Protein AF-A0A090W9M0-F1 (afdb_monomer_lite)

Foldseek 3Di:
DDDPVCLVVVVVVVVVVPPVPDDDDDCVVFKDKDWQFALCQQVLFVVQFPDNPVPQDAQGWDFGGGNNRHRWIWHQDDQQPRTHTMIMDTPVCVVSRVVVSCVSCVVVVDDDDDPVVSVVRNVVVVHDDDDDD

InterPro domains:
  IPR006222 GCVT, N-terminal domain [PF01571] (2-129)
  IPR027266 Aminomethyltransferase superfamily [G3DSA:3.30.1360.120] (1-131)
  IPR028896 Aminomethyltransferase-like [PTHR43757] (2-129)

Organism: NCBI:txid504487

Radius of gyration: 16.17 Å; chains: 1; bounding box: 38×30×37 Å

pLDDT: mean 93.64, std 9.49, range [41.84, 98.75]

Structure (mmCIF, N/CA/C/O backbone):
data_AF-A0A090W9M0-F1
#
_entry.id   AF-A0A090W9M0-F1
#
loop_
_atom_site.group_PDB
_atom_site.id
_atom_site.type_symbol
_atom_site.label_atom_id
_atom_site.label_alt_id
_atom_site.label_comp_id
_atom_site.label_asym_id
_atom_site.label_entity_id
_atom_site.label_seq_id
_atom_site.pdbx_PDB_ins_code
_atom_site.Cartn_x
_atom_site.Cartn_y
_atom_site.Cartn_z
_atom_site.occupancy
_atom_site.B_iso_or_equiv
_atom_site.auth_seq_id
_atom_site.auth_comp_id
_atom_site.auth_asym_id
_atom_site.auth_atom_id
_atom_site.pdbx_PDB_model_num
ATOM 1 N N . MET A 1 1 ? 9.226 -2.334 -5.935 1.00 87.62 1 MET A N 1
ATOM 2 C CA . MET A 1 1 ? 8.676 -0.961 -5.921 1.00 87.62 1 MET A CA 1
ATOM 3 C C . MET A 1 1 ? 9.846 0.018 -5.919 1.00 87.62 1 MET A C 1
ATOM 5 O O . MET A 1 1 ? 10.883 -0.325 -5.362 1.00 87.62 1 MET A O 1
ATOM 9 N N . VAL A 1 2 ? 9.718 1.164 -6.591 1.00 93.06 2 VAL A N 1
ATOM 10 C CA . VAL A 1 2 ? 10.731 2.238 -6.634 1.00 93.06 2 VAL A CA 1
ATOM 11 C C . VAL A 1 2 ? 10.075 3.575 -6.283 1.00 93.06 2 VAL A C 1
ATOM 13 O O . VAL A 1 2 ? 8.850 3.688 -6.307 1.00 93.06 2 VAL A O 1
ATOM 16 N N . ASN A 1 3 ? 10.879 4.591 -5.967 1.00 94.25 3 ASN A N 1
ATOM 17 C CA . ASN A 1 3 ? 10.371 5.936 -5.691 1.00 94.25 3 ASN A CA 1
ATOM 18 C C . ASN A 1 3 ? 9.734 6.559 -6.942 1.00 94.25 3 ASN A C 1
ATOM 20 O O . ASN A 1 3 ? 10.280 6.445 -8.039 1.00 94.25 3 ASN A O 1
ATOM 24 N N . ALA A 1 4 ? 8.621 7.279 -6.763 1.00 92.81 4 ALA A N 1
ATOM 25 C CA . ALA A 1 4 ? 7.816 7.809 -7.867 1.00 92.81 4 ALA A CA 1
ATOM 26 C C . ALA A 1 4 ? 8.617 8.672 -8.862 1.00 92.81 4 ALA A C 1
ATOM 28 O O . ALA A 1 4 ? 8.490 8.501 -10.070 1.00 92.81 4 ALA A O 1
ATOM 29 N N . SER A 1 5 ? 9.503 9.545 -8.373 1.00 93.50 5 SER A N 1
ATOM 30 C CA . SER A 1 5 ? 10.329 10.422 -9.220 1.00 93.50 5 SER A CA 1
ATOM 31 C C . SER A 1 5 ? 11.397 9.688 -10.037 1.00 93.50 5 SER A C 1
ATOM 33 O O . SER A 1 5 ? 12.025 10.288 -10.904 1.00 93.50 5 SER A O 1
ATOM 35 N N . ASN A 1 6 ? 11.639 8.409 -9.749 1.00 94.94 6 ASN A N 1
ATOM 36 C CA . ASN A 1 6 ? 12.705 7.627 -10.361 1.00 94.94 6 ASN A CA 1
ATOM 37 C C . ASN A 1 6 ? 12.203 6.522 -11.289 1.00 94.94 6 ASN A C 1
ATOM 39 O O . ASN A 1 6 ? 13.040 5.802 -11.821 1.00 94.94 6 ASN A O 1
ATOM 43 N N . ILE A 1 7 ? 10.891 6.370 -11.497 1.00 96.12 7 ILE A N 1
ATOM 44 C CA . ILE A 1 7 ? 10.330 5.232 -12.245 1.00 96.12 7 ILE A CA 1
ATOM 45 C C . ILE A 1 7 ? 11.039 5.042 -13.593 1.00 96.12 7 ILE A C 1
ATOM 47 O O . ILE A 1 7 ? 11.581 3.970 -13.849 1.00 96.12 7 ILE A O 1
ATOM 51 N N . GLU A 1 8 ? 11.098 6.085 -14.424 1.00 96.31 8 GLU A N 1
ATOM 52 C CA . GLU A 1 8 ? 11.728 6.010 -15.748 1.00 96.31 8 GLU A CA 1
ATOM 53 C C . GLU A 1 8 ? 13.240 5.756 -15.658 1.00 96.31 8 GLU A C 1
ATOM 55 O O . GLU A 1 8 ? 13.777 4.888 -16.349 1.00 96.31 8 GLU A O 1
ATOM 60 N N . LYS A 1 9 ? 13.931 6.478 -14.769 1.00 96.56 9 LYS A N 1
ATOM 61 C CA . LYS A 1 9 ? 15.381 6.349 -14.570 1.00 96.56 9 LYS A CA 1
ATOM 62 C C . LYS A 1 9 ? 15.765 4.930 -14.146 1.00 96.56 9 LYS A C 1
ATOM 64 O O . LYS A 1 9 ? 16.663 4.332 -14.738 1.00 96.56 9 LYS A O 1
ATOM 69 N N . ASP A 1 10 ? 15.083 4.397 -13.139 1.00 96.88 10 ASP A N 1
ATOM 70 C CA . ASP A 1 10 ? 15.363 3.081 -12.575 1.00 96.88 10 ASP A CA 1
ATOM 71 C C . ASP A 1 10 ? 14.964 1.982 -13.571 1.00 96.88 10 ASP A C 1
ATOM 73 O O . ASP A 1 10 ? 15.719 1.028 -13.757 1.00 96.88 10 ASP A O 1
ATOM 77 N N . TRP A 1 11 ? 13.843 2.142 -14.288 1.00 97.44 11 TRP A N 1
ATOM 78 C CA . TRP A 1 11 ? 13.435 1.228 -15.358 1.00 97.44 11 TRP A CA 1
ATOM 79 C C . TRP A 1 11 ? 14.476 1.141 -16.475 1.00 97.44 11 TRP A C 1
ATOM 81 O O . TRP A 1 11 ? 14.883 0.040 -16.856 1.00 97.44 11 TRP A O 1
ATOM 91 N N . ASN A 1 12 ? 14.940 2.287 -16.977 1.00 97.38 12 ASN A N 1
ATOM 92 C CA . ASN A 1 12 ? 15.946 2.351 -18.035 1.00 97.38 12 ASN A CA 1
ATOM 93 C C . ASN A 1 12 ? 17.266 1.723 -17.576 1.00 97.38 12 ASN A C 1
ATOM 95 O O . ASN A 1 12 ? 17.870 0.935 -18.309 1.00 97.38 12 ASN A O 1
ATOM 99 N N . TRP A 1 13 ? 17.689 2.014 -16.342 1.00 97.56 13 TRP A N 1
ATOM 100 C CA . TRP A 1 13 ? 18.889 1.417 -15.767 1.00 97.56 13 TRP A CA 1
ATOM 101 C C . TRP A 1 13 ? 18.770 -0.103 -15.655 1.00 97.56 13 TRP A C 1
ATOM 103 O O . TRP A 1 13 ? 19.610 -0.808 -16.211 1.00 97.56 13 TRP A O 1
ATOM 113 N N . ILE A 1 14 ? 17.724 -0.623 -15.005 1.00 96.62 14 ILE A N 1
ATOM 114 C CA . ILE A 1 14 ? 17.514 -2.070 -14.833 1.00 96.62 14 ILE A CA 1
ATOM 115 C C . ILE A 1 14 ? 17.428 -2.761 -16.197 1.00 96.62 14 ILE A C 1
ATOM 117 O O . ILE A 1 14 ? 18.093 -3.775 -16.416 1.00 96.62 14 ILE A O 1
ATOM 121 N N . SER A 1 15 ? 16.696 -2.169 -17.143 1.00 96.75 15 SER A N 1
ATOM 122 C CA . SER A 1 15 ? 16.551 -2.711 -18.495 1.00 96.75 15 SER A CA 1
ATOM 123 C C . SER A 1 15 ? 17.887 -2.810 -19.226 1.00 96.75 15 SER A C 1
ATOM 125 O O . SER A 1 15 ? 18.171 -3.834 -19.846 1.00 96.75 15 SER A O 1
ATOM 127 N N . SER A 1 16 ? 18.756 -1.803 -19.079 1.00 97.12 16 SER A N 1
ATOM 128 C CA . SER A 1 16 ? 20.113 -1.816 -19.647 1.00 97.12 16 SER A CA 1
ATOM 129 C C . SER A 1 16 ? 21.016 -2.910 -19.063 1.00 97.12 16 SER A C 1
ATOM 131 O O . SER A 1 16 ? 22.037 -3.251 -19.660 1.00 97.12 16 SER A O 1
ATOM 133 N N . LYS A 1 17 ? 20.667 -3.455 -17.889 1.00 97.50 17 LYS A N 1
ATOM 134 C CA . LYS A 1 17 ? 21.427 -4.496 -17.182 1.00 97.50 17 LYS A CA 1
ATOM 135 C C . LYS A 1 17 ? 20.833 -5.894 -17.328 1.00 97.50 17 LYS A C 1
ATOM 137 O O . LYS A 1 17 ? 21.416 -6.830 -16.789 1.00 97.50 17 LYS A O 1
ATOM 142 N N . ASN A 1 18 ? 19.730 -6.067 -18.058 1.00 96.69 18 ASN A N 1
ATOM 143 C CA . ASN A 1 18 ? 19.074 -7.363 -18.247 1.00 96.69 18 ASN A CA 1
ATOM 144 C C . ASN A 1 18 ? 19.835 -8.278 -19.228 1.00 96.69 18 ASN A C 1
ATOM 146 O O . ASN A 1 18 ? 19.345 -8.655 -20.290 1.00 96.69 18 ASN A O 1
ATOM 150 N N . ASN A 1 19 ? 21.058 -8.647 -18.861 1.00 96.25 19 ASN A N 1
ATOM 151 C CA . ASN A 1 19 ? 21.923 -9.554 -19.612 1.00 96.25 19 ASN A CA 1
ATOM 152 C C . ASN A 1 19 ? 21.465 -11.023 -19.558 1.00 96.25 19 ASN A C 1
ATOM 154 O O . ASN A 1 19 ? 21.926 -11.830 -20.359 1.00 96.25 19 ASN A O 1
ATOM 158 N N . VAL A 1 20 ? 20.559 -11.364 -18.638 1.00 95.62 20 VAL A N 1
ATOM 159 C CA . VAL A 1 20 ? 19.990 -12.711 -18.479 1.00 95.62 20 VAL A CA 1
ATOM 160 C C . VAL A 1 20 ? 18.767 -12.964 -19.367 1.00 95.62 20 VAL A C 1
ATOM 162 O O . VAL A 1 20 ? 18.261 -14.081 -19.394 1.00 95.62 20 VAL A O 1
ATOM 165 N N . GLY A 1 21 ? 18.272 -11.946 -20.082 1.00 95.00 21 GLY A N 1
ATOM 166 C CA . GLY A 1 21 ? 17.109 -12.082 -20.964 1.00 95.00 21 GLY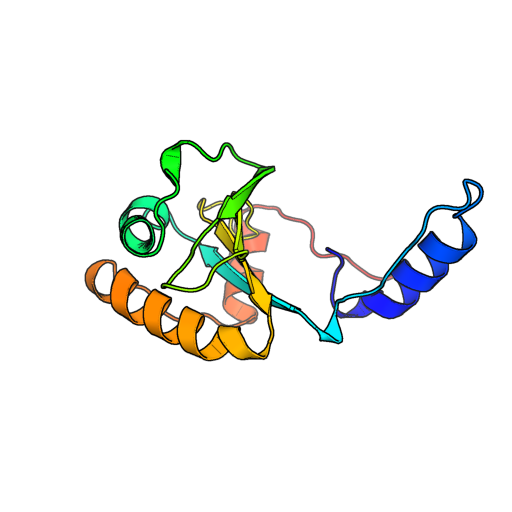 A CA 1
ATOM 167 C C . GLY A 1 21 ? 15.787 -12.305 -20.222 1.00 95.00 21 GLY A C 1
ATOM 168 O O . GLY A 1 21 ? 14.886 -12.955 -20.749 1.00 95.00 21 GLY A O 1
ATOM 169 N N . ALA A 1 22 ? 15.649 -11.786 -18.998 1.00 97.31 22 ALA A N 1
ATOM 170 C CA . ALA A 1 22 ? 14.404 -11.886 -18.243 1.00 97.31 22 ALA A CA 1
ATOM 171 C C . ALA A 1 22 ? 13.266 -11.129 -18.946 1.00 97.31 22 ALA A C 1
ATOM 173 O O . ALA A 1 22 ? 13.474 -10.056 -19.516 1.00 97.31 22 ALA A O 1
ATOM 174 N N . THR A 1 23 ? 12.041 -11.649 -18.860 1.00 97.50 23 THR A N 1
ATOM 175 C CA . THR A 1 23 ? 10.853 -10.891 -19.275 1.00 97.50 23 THR A CA 1
ATOM 176 C C . THR A 1 23 ? 10.537 -9.856 -18.203 1.00 97.50 23 THR A C 1
ATOM 178 O O . THR A 1 23 ? 10.233 -10.213 -17.068 1.00 97.50 23 THR A O 1
ATOM 181 N N . MET A 1 24 ? 10.606 -8.574 -18.55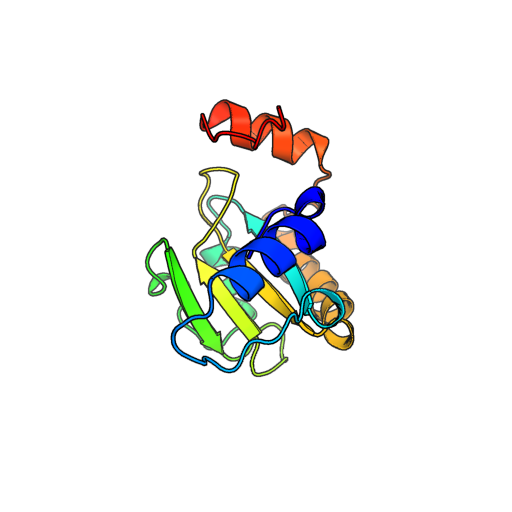6 1.00 96.88 24 MET A N 1
ATOM 182 C CA . MET A 1 24 ? 10.346 -7.468 -17.635 1.00 96.88 24 MET A CA 1
ATOM 183 C C . MET A 1 24 ? 9.102 -6.702 -18.066 1.00 96.88 24 MET A C 1
ATOM 185 O O . MET A 1 24 ? 8.855 -6.516 -19.257 1.00 96.88 24 MET A O 1
ATOM 189 N N . ARG A 1 25 ? 8.331 -6.224 -17.088 1.00 96.88 25 ARG A N 1
ATOM 190 C CA . ARG A 1 25 ? 7.166 -5.361 -17.304 1.00 96.88 25 ARG A CA 1
ATOM 191 C C . ARG A 1 25 ? 7.172 -4.238 -16.277 1.00 96.88 25 ARG A C 1
ATOM 193 O O . ARG A 1 25 ? 7.368 -4.502 -15.094 1.00 96.88 25 ARG A O 1
ATOM 200 N N . ASN A 1 26 ? 6.924 -3.015 -16.732 1.00 96.75 26 ASN A N 1
ATOM 201 C CA . ASN A 1 26 ? 6.591 -1.907 -15.851 1.00 96.75 26 ASN A CA 1
ATOM 202 C C . ASN A 1 26 ? 5.067 -1.883 -15.677 1.00 96.75 26 ASN A C 1
ATOM 204 O O . ASN A 1 26 ? 4.351 -1.783 -16.668 1.00 96.75 26 ASN A O 1
ATOM 208 N N . LEU A 1 27 ? 4.592 -2.029 -14.438 1.00 96.44 27 LEU A N 1
ATOM 209 C CA . LEU A 1 27 ? 3.165 -2.051 -14.091 1.00 96.44 27 LEU A CA 1
ATOM 210 C C . LEU A 1 27 ? 2.761 -0.852 -13.219 1.00 96.44 27 LEU A C 1
ATOM 212 O O . LEU A 1 27 ? 1.704 -0.883 -12.594 1.00 96.44 27 LEU A O 1
ATOM 216 N N . SER A 1 28 ? 3.603 0.185 -13.138 1.00 95.75 28 SER A N 1
ATOM 217 C CA . SER A 1 28 ? 3.340 1.370 -12.313 1.00 95.75 28 SER A CA 1
ATOM 218 C C . SER A 1 28 ? 2.014 2.054 -12.653 1.00 95.75 28 SER A C 1
ATOM 220 O O . SER A 1 28 ? 1.322 2.483 -11.739 1.00 95.75 28 SER A O 1
ATOM 222 N N . ASP A 1 29 ? 1.631 2.091 -13.931 1.00 96.25 29 ASP A N 1
ATOM 223 C CA . ASP A 1 29 ? 0.384 2.728 -14.379 1.00 96.25 29 ASP A CA 1
ATOM 224 C C . ASP A 1 29 ? -0.863 1.851 -14.172 1.00 96.25 29 ASP A C 1
ATOM 226 O O . ASP A 1 29 ? -1.982 2.332 -14.337 1.00 96.25 29 ASP A O 1
ATOM 230 N N . ASP A 1 30 ? -0.695 0.582 -13.784 1.00 97.12 30 ASP A N 1
ATOM 231 C CA . ASP A 1 30 ? -1.793 -0.381 -13.612 1.00 97.12 30 ASP A CA 1
ATOM 232 C C . ASP A 1 30 ? -2.178 -0.602 -12.140 1.00 97.12 30 ASP A C 1
ATOM 234 O O . ASP A 1 30 ? -3.240 -1.172 -11.854 1.00 97.12 30 ASP A O 1
ATOM 238 N N . TYR A 1 31 ? -1.305 -0.205 -11.209 1.00 97.50 31 TYR A N 1
ATOM 239 C CA . TYR A 1 31 ? -1.418 -0.525 -9.788 1.00 97.50 31 TYR A CA 1
ATOM 240 C C . TYR A 1 31 ? -1.408 0.709 -8.897 1.00 97.50 31 TYR A C 1
ATOM 242 O O . TYR A 1 31 ? -0.622 1.638 -9.069 1.00 97.50 31 TYR A O 1
ATOM 250 N N . SER A 1 32 ? -2.223 0.631 -7.853 1.00 97.94 32 SER A N 1
ATOM 251 C CA . SER A 1 32 ? -2.241 1.565 -6.740 1.00 97.94 32 SER A CA 1
ATOM 252 C C . SER A 1 32 ? -1.671 0.914 -5.483 1.00 97.94 32 SER A C 1
ATOM 254 O O . SER A 1 32 ? -1.733 -0.306 -5.319 1.00 97.94 32 SER A O 1
ATOM 256 N N . LEU A 1 33 ? -1.144 1.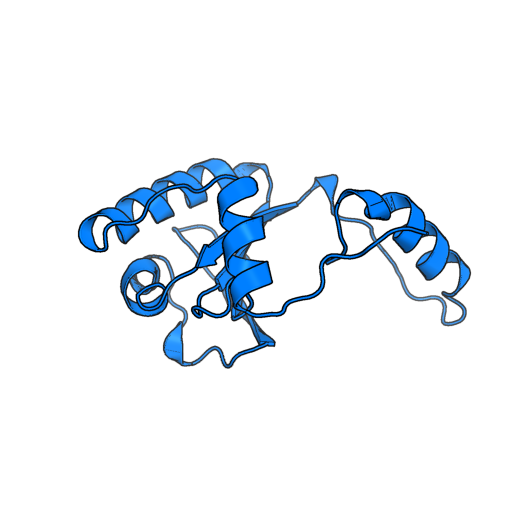744 -4.580 1.00 97.81 33 LEU A N 1
ATOM 257 C CA . LEU A 1 33 ? -0.599 1.327 -3.289 1.00 97.81 33 LEU A CA 1
ATOM 258 C C . LEU A 1 33 ? -1.213 2.162 -2.168 1.00 97.81 33 LEU A C 1
ATOM 260 O O . LEU A 1 33 ? -1.103 3.390 -2.176 1.00 97.81 33 LEU A O 1
ATOM 264 N N . LEU A 1 34 ? -1.803 1.494 -1.176 1.00 97.94 34 LEU A N 1
ATOM 265 C CA . LEU A 1 34 ? -2.263 2.112 0.068 1.00 97.94 34 LEU A CA 1
ATOM 266 C C . LEU A 1 34 ? -1.407 1.635 1.241 1.00 97.94 34 LEU A C 1
ATOM 268 O O . LEU A 1 34 ? -1.311 0.440 1.499 1.00 97.94 34 LEU A O 1
ATOM 272 N N . ALA A 1 35 ? -0.796 2.573 1.964 1.00 97.56 35 ALA A N 1
ATOM 273 C CA . ALA A 1 35 ? -0.052 2.273 3.182 1.00 97.56 35 ALA A CA 1
ATOM 274 C C . ALA A 1 35 ? -0.962 2.461 4.402 1.00 97.56 35 ALA A C 1
ATOM 276 O O . ALA A 1 35 ? -1.376 3.580 4.710 1.00 97.56 35 ALA A O 1
ATOM 277 N N . ILE A 1 36 ? -1.247 1.369 5.107 1.00 97.69 36 ILE A N 1
ATOM 278 C CA . ILE A 1 36 ? -2.068 1.339 6.318 1.00 97.69 36 ILE A CA 1
ATOM 279 C C . ILE A 1 36 ? -1.127 1.085 7.488 1.00 97.69 36 ILE A C 1
ATOM 281 O O . ILE A 1 36 ? -0.614 -0.019 7.649 1.00 97.69 36 ILE A O 1
ATOM 285 N N . GLN A 1 37 ? -0.836 2.125 8.266 1.00 96.62 37 GLN A N 1
ATOM 286 C CA . GLN A 1 37 ? 0.263 2.114 9.231 1.00 96.62 37 GLN A CA 1
ATOM 287 C C . GLN A 1 37 ? -0.231 2.470 10.631 1.00 96.62 37 GLN A C 1
ATOM 289 O O . GLN A 1 37 ? -1.073 3.354 10.797 1.00 96.62 37 GLN A O 1
ATOM 294 N N . GLY A 1 38 ? 0.315 1.792 11.637 1.00 95.12 38 GLY A N 1
ATOM 295 C CA . GLY A 1 38 ? 0.013 2.044 13.041 1.00 95.12 38 GLY A CA 1
ATOM 296 C C . GLY A 1 38 ? -0.049 0.769 13.883 1.00 95.12 38 GLY A C 1
ATOM 297 O O . GLY A 1 38 ? -0.286 -0.320 13.358 1.00 95.12 38 GLY A O 1
ATOM 298 N N . PRO A 1 39 ? 0.068 0.898 15.216 1.00 94.62 39 PRO A N 1
ATOM 299 C CA . PRO A 1 39 ? 0.148 -0.242 16.137 1.00 94.62 39 PRO A CA 1
ATOM 300 C C . PRO A 1 39 ? -1.129 -1.095 16.180 1.00 94.62 39 PRO A C 1
ATOM 302 O O . PRO A 1 39 ? -1.125 -2.200 16.713 1.00 94.62 39 PRO A O 1
ATOM 305 N N . LYS A 1 40 ? -2.235 -0.575 15.637 1.00 96.38 40 LYS A N 1
ATOM 306 C CA . LYS A 1 40 ? -3.540 -1.237 15.560 1.00 96.38 40 LYS A CA 1
ATOM 307 C C . LYS A 1 40 ? -3.897 -1.722 14.153 1.00 96.38 40 LYS A C 1
ATOM 309 O O . LYS A 1 40 ? -5.021 -2.154 13.946 1.00 96.38 40 LYS A O 1
ATOM 314 N N . ALA A 1 41 ? -2.966 -1.674 13.195 1.00 96.88 41 ALA A N 1
ATOM 315 C CA . ALA A 1 41 ? -3.240 -2.018 11.799 1.00 96.88 41 ALA A CA 1
ATOM 316 C C . ALA A 1 41 ? -3.751 -3.459 11.619 1.00 96.88 41 ALA A C 1
ATOM 318 O O . ALA A 1 41 ? -4.699 -3.660 10.870 1.00 96.88 41 ALA A O 1
ATOM 319 N N . ILE A 1 42 ? -3.175 -4.435 12.335 1.00 97.19 42 ILE A N 1
ATOM 320 C CA . ILE A 1 42 ? -3.631 -5.837 12.303 1.00 97.19 42 ILE A CA 1
ATOM 321 C C . ILE A 1 42 ? -5.083 -5.932 12.783 1.00 97.19 42 ILE A C 1
ATOM 323 O O . ILE A 1 42 ? -5.953 -6.334 12.020 1.00 97.19 42 ILE A O 1
ATOM 327 N N . GLU A 1 43 ? -5.358 -5.495 14.018 1.00 97.69 43 GLU A N 1
ATOM 328 C CA . GLU A 1 43 ? -6.707 -5.519 14.608 1.00 97.69 43 GLU A CA 1
ATOM 329 C C . GLU A 1 43 ? -7.739 -4.786 13.740 1.00 97.69 43 GLU A C 1
ATOM 331 O O . GLU A 1 43 ? -8.852 -5.272 13.560 1.00 97.69 43 GLU A O 1
ATOM 336 N N . ALA A 1 44 ? -7.367 -3.631 13.186 1.00 97.62 44 ALA A N 1
ATOM 337 C CA . ALA A 1 44 ? -8.269 -2.803 12.400 1.00 97.62 44 ALA A CA 1
ATOM 338 C C . ALA A 1 44 ? -8.604 -3.406 11.031 1.00 97.62 44 ALA A C 1
ATOM 340 O O . ALA A 1 44 ? -9.721 -3.227 10.553 1.00 97.62 44 ALA A O 1
ATOM 341 N N . MET A 1 45 ? -7.648 -4.079 10.385 1.00 98.31 45 MET A N 1
ATOM 342 C CA . MET A 1 45 ? -7.787 -4.533 8.997 1.00 98.31 45 MET A CA 1
ATOM 343 C C . MET A 1 45 ? -8.120 -6.017 8.864 1.00 98.31 45 MET A C 1
ATOM 345 O O . MET A 1 45 ? -8.500 -6.439 7.777 1.00 98.31 45 MET A O 1
ATOM 349 N N . GLN A 1 46 ? -8.013 -6.812 9.933 1.00 98.31 46 GLN A N 1
ATOM 350 C CA . GLN A 1 46 ? -8.208 -8.264 9.863 1.00 98.31 46 GLN A CA 1
ATOM 351 C C . GLN A 1 46 ? -9.580 -8.668 9.306 1.00 98.31 46 GLN A C 1
ATOM 353 O O . GLN A 1 46 ? -9.689 -9.678 8.625 1.00 98.31 46 GLN A O 1
ATOM 358 N N . SER A 1 47 ? -10.630 -7.878 9.546 1.00 98.19 47 SER A N 1
ATOM 359 C CA . SER A 1 47 ? -11.973 -8.150 9.011 1.00 98.19 47 SER A CA 1
ATOM 360 C C . SER A 1 47 ? -12.092 -7.964 7.495 1.00 98.19 47 SER A C 1
ATOM 362 O O . SER A 1 47 ? -13.117 -8.326 6.919 1.00 98.19 47 SER A O 1
ATOM 364 N N . LEU A 1 48 ? -11.081 -7.380 6.848 1.00 98.56 48 LEU A N 1
ATOM 365 C CA . LEU A 1 48 ? -11.074 -7.130 5.411 1.00 98.56 48 LEU A CA 1
ATOM 366 C C . LEU A 1 48 ? -10.477 -8.285 4.608 1.00 98.56 48 LEU A C 1
ATOM 368 O O . LEU A 1 48 ? -10.564 -8.232 3.391 1.00 98.56 48 LEU A O 1
ATOM 372 N N . THR A 1 49 ? -9.878 -9.297 5.227 1.00 98.62 49 THR A N 1
ATOM 373 C CA . THR A 1 49 ? -9.205 -10.387 4.508 1.00 98.62 49 THR A CA 1
ATOM 374 C C . THR A 1 49 ? -9.405 -11.719 5.215 1.00 98.62 49 THR A C 1
ATOM 376 O O . THR A 1 49 ? -9.565 -11.758 6.439 1.00 98.62 49 THR A O 1
ATOM 379 N N . SER A 1 50 ? -9.389 -12.816 4.459 1.00 98.19 50 SER A N 1
ATOM 380 C CA . SER A 1 50 ? -9.320 -14.161 5.036 1.00 98.19 50 SER A CA 1
ATOM 381 C C . SER A 1 50 ? -7.910 -14.561 5.491 1.00 98.19 50 SER A C 1
ATOM 383 O O . SER A 1 50 ? -7.770 -15.510 6.264 1.00 98.19 50 SER A O 1
ATOM 385 N N . GLU A 1 51 ? -6.877 -13.825 5.072 1.00 98.38 51 GLU A N 1
ATOM 386 C CA . GLU A 1 51 ? -5.484 -14.053 5.465 1.00 98.38 51 GLU A CA 1
ATOM 387 C C . GLU A 1 51 ? -5.246 -13.678 6.934 1.00 98.38 51 GLU A C 1
ATOM 389 O O . GLU A 1 51 ? -5.711 -12.640 7.405 1.00 98.38 51 GLU A O 1
ATOM 394 N N . ASP A 1 52 ? -4.465 -14.475 7.667 1.00 98.12 52 ASP A N 1
ATOM 395 C CA . ASP A 1 52 ? -4.023 -14.106 9.017 1.00 98.12 52 ASP A CA 1
ATOM 396 C C . ASP A 1 52 ? -2.945 -13.016 8.938 1.00 98.12 52 ASP A C 1
ATOM 398 O O . ASP A 1 52 ? -1.762 -13.289 8.708 1.00 98.12 52 ASP A O 1
ATOM 402 N N . LEU A 1 53 ? -3.348 -11.764 9.167 1.00 98.00 53 LEU A N 1
ATOM 403 C CA . LEU A 1 53 ? -2.459 -10.607 9.091 1.00 98.00 53 LEU A CA 1
ATOM 404 C C . LEU A 1 53 ? -1.340 -10.662 10.136 1.00 98.00 53 LEU A C 1
ATOM 406 O O . LEU A 1 53 ? -0.276 -10.080 9.922 1.00 98.00 53 LEU A O 1
ATOM 410 N N . SER A 1 54 ? -1.550 -11.351 11.259 1.00 97.19 54 SER A N 1
ATOM 411 C CA . SER A 1 54 ? -0.532 -11.488 12.303 1.00 97.19 54 SER A CA 1
ATOM 412 C C . SER A 1 54 ? 0.569 -12.486 11.936 1.00 97.19 54 SER A C 1
ATOM 414 O O . SER A 1 54 ? 1.688 -12.380 12.444 1.00 97.19 54 SER A O 1
ATOM 416 N N . ALA A 1 55 ? 0.279 -13.414 11.020 1.00 97.62 55 ALA A N 1
ATOM 417 C CA . ALA A 1 55 ? 1.227 -14.406 10.526 1.00 97.62 55 ALA A CA 1
ATOM 418 C C . ALA A 1 55 ? 2.152 -13.861 9.423 1.00 97.62 55 ALA A C 1
ATOM 420 O O . ALA A 1 55 ? 3.199 -14.455 9.151 1.00 97.62 55 ALA A O 1
ATOM 421 N N . ILE A 1 56 ? 1.809 -12.727 8.800 1.00 97.31 56 ILE A N 1
ATOM 422 C CA . ILE A 1 56 ? 2.644 -12.095 7.772 1.00 97.31 56 ILE A CA 1
ATOM 423 C C . ILE A 1 56 ? 3.834 -11.411 8.455 1.00 97.31 56 ILE A C 1
ATOM 425 O O . ILE A 1 56 ? 3.752 -10.282 8.941 1.00 97.31 56 ILE A O 1
ATOM 429 N N . THR A 1 57 ? 4.971 -12.102 8.500 1.00 95.06 57 THR A N 1
ATOM 430 C CA . THR A 1 57 ? 6.188 -11.581 9.130 1.00 95.06 57 THR A CA 1
ATOM 431 C C . THR A 1 57 ? 6.720 -10.351 8.400 1.00 95.06 57 THR A C 1
ATOM 433 O O . THR A 1 57 ? 6.627 -10.249 7.178 1.00 95.06 57 THR A O 1
ATOM 436 N N . PHE A 1 58 ? 7.337 -9.426 9.142 1.00 93.94 58 PHE A N 1
ATOM 437 C CA . PHE A 1 58 ? 7.897 -8.192 8.582 1.00 93.94 58 PHE A CA 1
ATOM 438 C C . PHE A 1 58 ? 8.752 -8.461 7.333 1.00 93.94 58 PHE A C 1
ATOM 440 O O . PHE A 1 58 ? 9.537 -9.412 7.300 1.00 93.94 58 PHE A O 1
ATOM 447 N N . TYR A 1 59 ? 8.590 -7.622 6.307 1.00 94.19 59 TYR A N 1
ATOM 448 C CA . TYR A 1 59 ? 9.257 -7.757 5.006 1.00 94.19 59 TYR A CA 1
ATOM 449 C C . TYR A 1 59 ? 8.865 -9.002 4.186 1.00 94.19 59 TYR A C 1
ATOM 451 O O . TYR A 1 59 ? 9.583 -9.392 3.265 1.00 94.19 59 TYR A O 1
ATOM 459 N N . ASN A 1 60 ? 7.711 -9.603 4.488 1.00 97.44 60 ASN A N 1
ATOM 460 C CA . ASN A 1 60 ? 7.061 -10.623 3.663 1.00 97.44 60 ASN A CA 1
ATOM 461 C C . ASN A 1 60 ? 5.701 -10.121 3.170 1.00 97.44 60 ASN A C 1
ATOM 463 O O . ASN A 1 60 ? 5.170 -9.119 3.657 1.00 97.44 60 ASN A O 1
ATOM 467 N N . PHE A 1 61 ? 5.141 -10.829 2.195 1.00 98.38 61 PHE A N 1
ATOM 468 C CA . PHE A 1 61 ? 3.822 -10.542 1.656 1.00 98.38 61 PHE A CA 1
ATOM 469 C C . PHE A 1 61 ? 3.075 -11.834 1.344 1.00 98.38 61 PHE A C 1
ATOM 471 O O . PHE A 1 61 ? 3.685 -12.883 1.127 1.00 98.38 61 PHE A O 1
ATOM 478 N N . VAL A 1 62 ? 1.757 -11.717 1.264 1.00 98.50 62 VAL A N 1
ATOM 479 C CA . VAL A 1 62 ? 0.869 -12.738 0.704 1.00 98.50 62 VAL A CA 1
ATOM 480 C C . VAL A 1 62 ? 0.056 -12.133 -0.435 1.00 98.50 62 VAL A C 1
ATOM 482 O O . VAL A 1 62 ? -0.030 -10.909 -0.578 1.00 98.50 62 VAL A O 1
ATOM 485 N N . VAL A 1 63 ? -0.515 -12.996 -1.271 1.00 98.56 63 VAL A N 1
ATOM 486 C CA . VAL A 1 63 ? -1.505 -12.609 -2.278 1.00 98.56 63 VAL A CA 1
ATOM 487 C C . VAL A 1 63 ? -2.808 -13.283 -1.892 1.00 98.56 63 VAL A C 1
ATOM 489 O O . VAL A 1 63 ? -2.880 -14.507 -1.937 1.00 98.56 63 VAL A O 1
ATOM 492 N N . GLY A 1 64 ? -3.804 -12.486 -1.523 1.00 98.19 64 GLY A N 1
ATOM 493 C CA . GLY A 1 64 ? -5.069 -12.972 -0.977 1.00 98.19 64 GLY A CA 1
ATOM 494 C C . GLY A 1 64 ? -6.228 -12.041 -1.309 1.00 98.19 64 GLY A C 1
ATOM 495 O O . GLY A 1 64 ? -6.092 -11.130 -2.135 1.00 98.19 64 GLY A O 1
ATOM 496 N N . ASP A 1 65 ? -7.374 -12.281 -0.682 1.00 98.56 65 ASP A N 1
ATOM 497 C CA . ASP A 1 65 ? -8.506 -11.364 -0.750 1.00 98.56 65 ASP A CA 1
ATOM 498 C C . ASP A 1 65 ? -8.297 -10.176 0.196 1.00 98.56 65 ASP A C 1
ATOM 500 O O . ASP A 1 65 ? -7.747 -10.319 1.286 1.00 98.56 65 ASP A O 1
ATOM 504 N N . PHE A 1 66 ? -8.733 -8.984 -0.198 1.00 98.75 66 PHE A N 1
ATOM 505 C CA . PHE A 1 66 ? -8.768 -7.823 0.686 1.00 98.75 66 PHE A CA 1
ATOM 506 C C . PHE A 1 66 ? -9.933 -6.902 0.319 1.00 98.75 66 PHE A C 1
ATOM 508 O O . PHE A 1 66 ? -10.101 -6.503 -0.831 1.00 98.75 66 PHE A O 1
ATOM 515 N N . ALA A 1 67 ? -10.752 -6.546 1.304 1.00 98.31 67 ALA A N 1
ATOM 516 C CA . ALA A 1 67 ? -11.986 -5.783 1.161 1.00 98.31 67 ALA A CA 1
ATOM 517 C C . ALA A 1 67 ? -12.957 -6.362 0.105 1.00 98.31 67 ALA A C 1
ATOM 519 O O . ALA A 1 67 ? -13.686 -5.612 -0.549 1.00 98.31 67 ALA A O 1
ATOM 520 N N . GLY A 1 68 ? -12.983 -7.690 -0.054 1.00 98.00 68 GLY A N 1
ATOM 521 C CA . GLY A 1 68 ? -13.808 -8.384 -1.052 1.00 98.00 68 GLY A CA 1
ATOM 522 C C . GLY A 1 68 ? -13.263 -8.333 -2.485 1.00 98.00 68 GLY A C 1
ATOM 523 O O . GLY A 1 68 ? -14.022 -8.580 -3.419 1.00 98.00 68 GLY A O 1
ATOM 524 N N . ILE A 1 69 ? -11.987 -7.981 -2.660 1.00 98.50 69 ILE A N 1
ATOM 525 C CA . ILE A 1 69 ? -11.262 -8.014 -3.935 1.00 98.50 69 ILE A CA 1
ATOM 526 C C . ILE A 1 69 ? -10.213 -9.121 -3.874 1.00 98.50 69 ILE A C 1
ATOM 528 O O . ILE A 1 69 ? -9.423 -9.153 -2.935 1.00 98.50 69 ILE A O 1
ATOM 532 N N . ASP A 1 70 ? -10.186 -9.994 -4.877 1.00 98.12 70 ASP A N 1
ATOM 533 C CA . ASP A 1 70 ? -9.201 -11.072 -4.980 1.00 98.12 70 ASP A CA 1
ATOM 534 C C . ASP A 1 70 ? -7.852 -10.578 -5.527 1.00 98.12 70 ASP A C 1
ATOM 536 O O . ASP A 1 70 ? -7.760 -9.547 -6.192 1.00 98.12 70 ASP A O 1
ATOM 540 N N . HIS A 1 71 ? -6.797 -11.369 -5.316 1.00 97.69 71 HIS A N 1
ATOM 541 C CA . HIS A 1 71 ? -5.455 -11.130 -5.866 1.00 97.69 71 HIS A CA 1
ATOM 542 C C . HIS A 1 71 ? -4.806 -9.802 -5.441 1.00 97.69 71 HIS A C 1
ATOM 544 O O . HIS A 1 71 ? -3.989 -9.229 -6.172 1.00 97.69 71 HIS A O 1
ATOM 550 N N . VAL A 1 72 ? -5.119 -9.340 -4.233 1.00 98.62 72 VAL A N 1
ATOM 551 C CA . VAL A 1 72 ? -4.484 -8.180 -3.612 1.00 98.62 72 VAL A CA 1
ATOM 552 C C . VAL A 1 72 ? -3.172 -8.614 -2.965 1.00 98.62 72 VAL A C 1
ATOM 554 O O . VAL A 1 72 ? -3.111 -9.626 -2.268 1.00 98.62 72 VAL A O 1
ATOM 557 N N . ILE A 1 73 ? -2.102 -7.847 -3.184 1.00 98.62 73 ILE A N 1
ATOM 558 C CA . ILE A 1 73 ? -0.826 -8.085 -2.498 1.00 98.62 73 ILE A CA 1
ATOM 559 C C . ILE A 1 73 ? -0.883 -7.369 -1.151 1.00 98.62 73 ILE A C 1
ATOM 561 O O . ILE A 1 73 ? -0.992 -6.140 -1.106 1.00 98.62 73 ILE A O 1
ATOM 565 N N . ILE A 1 74 ? -0.771 -8.133 -0.069 1.00 98.62 74 ILE A N 1
ATOM 566 C CA . ILE A 1 74 ? -0.764 -7.640 1.309 1.00 98.62 74 ILE A CA 1
ATOM 567 C C . ILE A 1 74 ? 0.657 -7.798 1.838 1.00 98.62 74 ILE A C 1
ATOM 569 O O . ILE A 1 74 ? 1.104 -8.905 2.134 1.00 98.62 74 ILE A O 1
ATOM 573 N N . SER A 1 75 ? 1.392 -6.692 1.916 1.00 98.31 75 SER A N 1
ATOM 574 C CA . SER A 1 75 ? 2.804 -6.688 2.306 1.00 98.31 75 SER A CA 1
ATOM 575 C C . SER A 1 75 ? 2.977 -6.123 3.707 1.00 98.31 75 SER A C 1
ATOM 577 O O . SER A 1 75 ? 2.555 -4.997 3.956 1.00 98.31 75 SER A O 1
ATOM 579 N N . ALA A 1 76 ? 3.633 -6.854 4.612 1.00 97.25 76 ALA A N 1
ATOM 580 C CA . ALA A 1 76 ? 3.992 -6.383 5.954 1.00 97.25 76 ALA A CA 1
ATOM 581 C C . ALA A 1 76 ? 5.220 -5.455 5.896 1.00 97.25 76 ALA A C 1
ATOM 583 O O . ALA A 1 76 ? 6.305 -5.752 6.410 1.00 97.25 76 ALA A O 1
ATOM 584 N N . THR A 1 77 ? 5.048 -4.333 5.202 1.00 96.12 77 THR A N 1
ATOM 585 C CA . THR A 1 77 ? 6.046 -3.289 4.968 1.00 96.12 77 THR A CA 1
ATOM 586 C C . THR A 1 77 ? 5.491 -1.923 5.358 1.00 96.12 77 THR A C 1
ATOM 588 O O . THR A 1 77 ? 4.292 -1.729 5.576 1.00 96.12 77 THR A O 1
ATOM 591 N N . GLY A 1 78 ? 6.386 -0.951 5.506 1.00 92.56 78 GLY A N 1
ATOM 592 C CA . GLY A 1 78 ? 6.008 0.357 6.006 1.00 92.56 78 GLY A CA 1
ATOM 593 C C . GLY A 1 78 ? 7.139 1.367 5.975 1.00 92.56 78 GLY A C 1
ATOM 594 O O . GLY A 1 78 ? 8.313 1.013 5.882 1.00 92.56 78 GLY A O 1
ATOM 595 N N . TYR A 1 79 ? 6.768 2.641 6.082 1.00 90.25 79 TYR A N 1
ATOM 596 C CA . TYR A 1 79 ? 7.710 3.764 6.080 1.00 90.25 79 TYR A CA 1
ATOM 597 C C . TYR A 1 79 ? 7.538 4.682 7.299 1.00 90.25 79 TYR A C 1
ATOM 599 O O . TYR A 1 79 ? 7.981 5.825 7.284 1.00 90.25 79 TYR A O 1
ATOM 607 N N . THR A 1 80 ? 6.880 4.188 8.355 1.00 88.25 80 THR A N 1
ATOM 608 C CA . THR A 1 80 ? 6.626 4.937 9.601 1.00 88.25 80 THR A CA 1
ATOM 609 C C . THR A 1 80 ? 7.175 4.246 10.849 1.00 88.25 80 THR A C 1
ATOM 611 O O . THR A 1 80 ? 7.034 4.782 11.941 1.00 88.25 80 THR A O 1
ATOM 614 N N . GLY A 1 81 ? 7.731 3.032 10.724 1.00 82.62 81 GLY A N 1
ATOM 615 C CA . GLY A 1 81 ? 8.246 2.232 11.847 1.00 82.62 81 GLY A CA 1
ATOM 616 C C . GLY A 1 81 ? 7.193 1.728 12.840 1.00 82.62 81 GLY A C 1
ATOM 617 O O . GLY A 1 81 ? 7.532 1.060 13.810 1.00 82.62 81 GLY A O 1
ATOM 618 N N . SER A 1 82 ? 5.914 2.014 12.597 1.00 84.81 82 SER A N 1
ATOM 619 C CA . SER A 1 82 ? 4.811 1.741 13.527 1.00 84.81 82 SER A CA 1
ATOM 620 C C . SER A 1 82 ? 4.173 0.356 13.343 1.00 84.81 82 SER A C 1
ATOM 622 O O . SER A 1 82 ? 3.188 0.049 14.013 1.00 84.81 82 SER A O 1
ATOM 624 N N . GLY A 1 83 ? 4.694 -0.448 12.410 1.00 91.50 83 GLY A N 1
ATOM 625 C CA . GLY A 1 83 ? 4.019 -1.633 11.880 1.00 91.50 83 GLY A CA 1
ATOM 626 C C . GLY A 1 83 ? 2.864 -1.281 10.934 1.00 91.50 83 GLY A C 1
ATOM 627 O O . GLY A 1 83 ? 2.466 -0.119 10.804 1.00 91.50 83 GLY A O 1
ATOM 628 N N . GLY A 1 84 ? 2.331 -2.301 10.265 1.00 95.56 84 GLY A N 1
ATOM 629 C CA . GLY A 1 84 ? 1.237 -2.164 9.309 1.00 95.56 84 GLY A CA 1
ATOM 630 C C . GLY A 1 84 ? 1.535 -2.828 7.975 1.00 95.56 84 GLY A C 1
ATOM 631 O O . GLY A 1 84 ? 2.426 -3.673 7.879 1.00 95.56 84 GLY A O 1
ATOM 632 N N . PHE A 1 85 ? 0.761 -2.437 6.967 1.00 98.06 85 PHE A N 1
ATOM 633 C CA . PHE A 1 85 ? 0.756 -3.077 5.661 1.00 98.06 85 PHE A CA 1
ATOM 634 C C . PHE A 1 85 ? 0.809 -2.065 4.516 1.00 98.06 85 PHE A C 1
ATOM 636 O O . PHE A 1 85 ? 0.311 -0.940 4.627 1.00 98.06 85 PHE A O 1
ATOM 643 N N . GLU A 1 86 ? 1.373 -2.493 3.394 1.00 98.25 86 GLU A N 1
ATOM 644 C CA . GLU A 1 86 ? 1.197 -1.880 2.083 1.00 98.25 86 GLU A CA 1
ATOM 645 C C . GLU A 1 86 ? 0.316 -2.798 1.231 1.00 98.25 86 GLU A C 1
ATOM 647 O O . GLU A 1 86 ? 0.641 -3.968 1.017 1.00 98.25 86 GLU A O 1
ATOM 652 N N . ILE A 1 87 ? -0.808 -2.255 0.769 1.00 98.50 87 ILE A N 1
ATOM 653 C CA . ILE A 1 87 ? -1.832 -2.962 0.001 1.00 98.50 87 ILE A CA 1
ATOM 654 C C . ILE A 1 87 ? -1.702 -2.561 -1.466 1.00 98.50 87 ILE A C 1
ATOM 656 O O . ILE A 1 87 ? -1.910 -1.389 -1.795 1.00 98.50 87 ILE A O 1
ATOM 660 N N . TYR A 1 88 ? -1.370 -3.514 -2.340 1.00 98.50 88 TYR A N 1
ATOM 661 C CA . TYR A 1 88 ? -1.254 -3.285 -3.782 1.00 98.50 88 TYR A CA 1
ATOM 662 C C . TYR A 1 88 ? -2.447 -3.903 -4.511 1.00 98.50 88 TYR A C 1
ATOM 664 O O . TYR A 1 88 ? -2.698 -5.102 -4.398 1.00 98.50 88 TYR A O 1
ATOM 672 N N . CYS A 1 89 ? -3.149 -3.089 -5.294 1.00 98.31 89 CYS A N 1
ATOM 673 C CA . CYS A 1 89 ? -4.370 -3.466 -6.014 1.00 98.31 89 CYS A CA 1
ATOM 674 C C . CYS A 1 89 ? -4.428 -2.784 -7.385 1.00 98.31 89 CYS A C 1
ATOM 676 O O . CYS A 1 89 ? -3.626 -1.885 -7.668 1.00 98.31 89 CYS A O 1
ATOM 678 N N . LYS A 1 90 ? -5.363 -3.189 -8.249 1.00 98.25 90 LYS A N 1
ATOM 679 C CA . LYS A 1 90 ? -5.582 -2.496 -9.525 1.00 98.25 90 LYS A CA 1
ATOM 680 C C . LYS A 1 90 ? -6.168 -1.112 -9.290 1.00 98.25 90 LYS A C 1
ATOM 682 O O . LYS A 1 90 ? -6.935 -0.880 -8.357 1.00 98.25 90 LYS A O 1
ATOM 687 N N . ASN A 1 91 ? -5.883 -0.192 -10.207 1.00 97.94 91 ASN A N 1
ATOM 688 C CA . ASN A 1 91 ? -6.416 1.172 -10.134 1.00 97.94 91 ASN A CA 1
ATOM 689 C C . ASN A 1 91 ? -7.952 1.229 -10.109 1.00 97.94 91 ASN A C 1
ATOM 691 O O . ASN A 1 91 ? -8.519 2.116 -9.480 1.00 97.94 91 ASN A O 1
ATOM 695 N N . SER A 1 92 ? -8.636 0.272 -10.740 1.00 98.06 92 SER A N 1
ATOM 696 C CA . SER A 1 92 ? -10.101 0.167 -10.699 1.00 98.06 92 SER A CA 1
ATOM 697 C C . SER A 1 92 ? -10.658 -0.230 -9.326 1.00 98.06 92 SER A C 1
ATOM 699 O O . SER A 1 92 ? -11.839 -0.021 -9.069 1.00 98.06 92 SER A O 1
ATOM 701 N N . GLU A 1 93 ? -9.833 -0.797 -8.445 1.00 98.19 93 GLU A N 1
ATOM 702 C CA . GLU A 1 93 ? -10.237 -1.355 -7.146 1.00 98.19 93 GLU A CA 1
ATOM 703 C C . GLU A 1 93 ? -9.914 -0.409 -5.982 1.00 98.19 93 GLU A C 1
ATOM 705 O O . GLU A 1 93 ? -10.557 -0.463 -4.931 1.00 98.19 93 GLU A O 1
ATOM 710 N N . VAL A 1 94 ? -8.939 0.491 -6.162 1.00 98.00 94 VAL A N 1
ATOM 711 C CA . VAL A 1 94 ? -8.359 1.286 -5.068 1.00 98.00 94 VAL A CA 1
ATOM 712 C C . VAL A 1 94 ? -9.383 2.143 -4.329 1.00 98.00 94 VAL A C 1
ATOM 714 O O . VAL A 1 94 ? -9.312 2.255 -3.109 1.00 98.0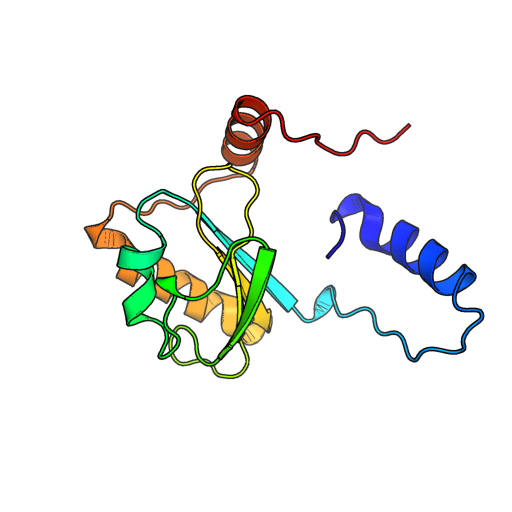0 94 VAL A O 1
ATOM 717 N N . GLN A 1 95 ? -10.360 2.726 -5.029 1.00 98.38 95 GLN A N 1
ATOM 718 C CA . GLN A 1 95 ? -11.375 3.572 -4.395 1.00 98.38 95 GLN A CA 1
ATOM 719 C C . GLN A 1 95 ? -12.274 2.761 -3.453 1.00 98.38 95 GLN A C 1
ATOM 721 O O . GLN A 1 95 ? -12.629 3.228 -2.370 1.00 98.38 95 GLN A O 1
ATOM 726 N N . HIS A 1 96 ? -12.631 1.539 -3.851 1.00 98.56 96 HIS A N 1
ATOM 727 C CA . HIS A 1 96 ? -13.421 0.632 -3.022 1.00 98.56 96 HIS A CA 1
ATOM 728 C C . HIS A 1 96 ? -12.629 0.196 -1.788 1.00 98.56 96 HIS A C 1
ATOM 730 O O . HIS A 1 96 ? -13.116 0.335 -0.664 1.00 98.56 96 HIS A O 1
ATOM 736 N N . ILE A 1 97 ? -11.381 -0.237 -1.991 1.00 98.62 97 ILE A N 1
ATOM 737 C CA . ILE A 1 97 ? -10.484 -0.644 -0.903 1.00 98.62 97 ILE A CA 1
ATOM 738 C C . ILE A 1 97 ? -10.263 0.519 0.072 1.00 98.62 97 ILE A C 1
ATOM 740 O O . ILE A 1 97 ? -10.403 0.336 1.278 1.00 98.62 97 ILE A O 1
ATOM 744 N N . TRP A 1 98 ? -9.999 1.728 -0.428 1.00 98.56 98 TRP A N 1
ATOM 745 C CA 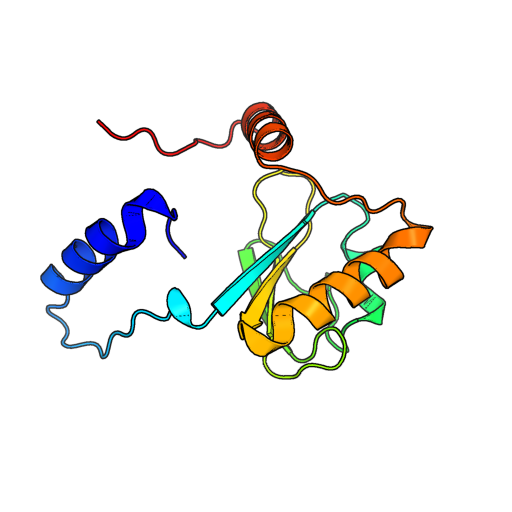. TRP A 1 98 ? -9.844 2.938 0.383 1.00 98.56 98 TRP A CA 1
ATOM 746 C C . TRP A 1 98 ? -11.038 3.169 1.314 1.00 98.56 98 TRP A C 1
ATOM 748 O O . TRP A 1 98 ? -10.866 3.363 2.519 1.00 98.56 98 TRP A O 1
ATOM 758 N N . ASN A 1 99 ? -12.257 3.109 0.774 1.00 98.56 99 ASN A N 1
ATOM 759 C CA . ASN A 1 99 ? -13.470 3.313 1.561 1.00 98.56 99 ASN A CA 1
ATOM 760 C C . ASN A 1 99 ? -13.636 2.232 2.636 1.00 98.56 99 ASN A C 1
ATOM 762 O O . ASN A 1 99 ? -13.950 2.554 3.780 1.00 98.56 99 ASN A O 1
ATOM 766 N N . LYS A 1 100 ? -13.374 0.966 2.293 1.00 98.62 100 LYS A N 1
ATOM 767 C CA . LYS A 1 100 ? -13.477 -0.161 3.231 1.00 98.62 100 LYS A CA 1
ATOM 768 C C . LYS A 1 100 ? -12.435 -0.112 4.344 1.00 98.62 100 LYS A C 1
ATOM 770 O O . LYS A 1 100 ? -12.760 -0.412 5.488 1.00 98.62 100 LYS A O 1
ATOM 775 N N . VAL A 1 101 ? -11.222 0.340 4.038 1.00 98.44 101 VAL A N 1
ATOM 776 C CA . VAL A 1 101 ? -10.166 0.590 5.030 1.00 98.44 101 VAL A CA 1
ATOM 777 C C . VAL A 1 101 ? -10.593 1.667 6.023 1.00 98.44 101 VAL A C 1
ATOM 779 O O . VAL A 1 101 ? -10.464 1.476 7.232 1.00 98.44 101 VAL A O 1
ATOM 782 N N . LEU A 1 102 ? -11.130 2.791 5.539 1.00 98.31 102 LEU A N 1
ATOM 783 C CA . LEU A 1 102 ? -11.607 3.857 6.423 1.00 98.31 102 LEU A CA 1
ATOM 784 C C . LEU A 1 102 ? -12.794 3.407 7.282 1.00 98.31 102 LEU A C 1
ATOM 786 O O . LEU A 1 102 ? -12.843 3.740 8.464 1.00 98.31 102 LEU A O 1
ATOM 790 N N . GLU A 1 103 ? -13.718 2.635 6.710 1.00 98.38 103 GLU A N 1
ATOM 791 C CA . GLU A 1 103 ? -14.862 2.059 7.423 1.00 98.38 103 GLU A CA 1
ATOM 792 C C . GLU A 1 103 ? -14.405 1.115 8.547 1.00 98.38 103 GLU A C 1
ATOM 794 O O . GLU A 1 103 ? -14.764 1.322 9.707 1.00 98.38 103 GLU A O 1
ATOM 799 N N . ALA A 1 104 ? -13.559 0.127 8.237 1.00 97.88 104 ALA A N 1
ATOM 800 C CA . ALA A 1 104 ? -13.064 -0.847 9.213 1.00 97.88 104 ALA A CA 1
ATOM 801 C C . ALA A 1 104 ? -12.199 -0.197 10.306 1.00 97.88 104 ALA A C 1
ATOM 803 O O . ALA A 1 104 ? -12.309 -0.524 11.489 1.00 97.88 104 ALA A O 1
ATOM 804 N N . GLY A 1 105 ? -11.370 0.779 9.932 1.00 97.62 105 GLY A N 1
ATOM 805 C CA . GLY A 1 105 ? -10.496 1.485 10.862 1.00 97.62 105 GLY A CA 1
ATOM 806 C C . GLY A 1 105 ? -11.185 2.568 11.699 1.00 97.62 105 GLY A C 1
ATOM 807 O O . GLY A 1 105 ? -10.548 3.110 12.605 1.00 97.62 105 GLY A O 1
ATOM 808 N N . ALA A 1 106 ? -12.454 2.906 11.441 1.00 97.50 106 ALA A N 1
ATOM 809 C CA . ALA A 1 106 ? -13.145 4.009 12.116 1.00 97.50 106 ALA A CA 1
ATOM 810 C C . ALA A 1 106 ? -13.177 3.834 13.644 1.00 97.50 106 ALA A C 1
ATOM 812 O O . ALA A 1 106 ? -12.872 4.771 14.383 1.00 97.50 106 ALA A O 1
ATOM 813 N N . ALA A 1 107 ? -13.450 2.614 14.121 1.00 95.44 107 ALA A N 1
ATOM 814 C CA . ALA A 1 107 ? -13.447 2.278 15.549 1.00 95.44 107 ALA A CA 1
ATOM 815 C C . ALA A 1 107 ? -12.050 2.373 16.197 1.00 95.44 107 ALA A C 1
ATOM 817 O O . ALA A 1 107 ? -11.936 2.531 17.410 1.00 95.44 107 ALA A O 1
ATOM 818 N N . PHE A 1 108 ? -10.991 2.325 15.386 1.00 96.38 108 PHE A N 1
ATOM 819 C CA . PHE A 1 108 ? -9.592 2.425 15.806 1.00 96.38 108 PHE A CA 1
ATOM 820 C C . PHE A 1 108 ? -9.021 3.839 15.626 1.00 96.38 108 PHE A C 1
ATOM 822 O O . PHE A 1 108 ? -7.832 4.062 15.853 1.00 96.38 108 PHE A O 1
ATOM 829 N N . GLY A 1 109 ? -9.852 4.807 15.222 1.00 95.38 109 GLY A N 1
ATOM 830 C CA . GLY A 1 109 ? -9.436 6.192 15.019 1.00 95.38 109 GLY A CA 1
ATOM 831 C C . GLY A 1 109 ? -8.569 6.400 13.779 1.00 95.38 109 GLY A C 1
ATOM 832 O O . GLY A 1 109 ? -7.746 7.319 13.774 1.00 95.38 109 GLY A O 1
ATOM 833 N N . ILE A 1 110 ? -8.734 5.566 12.743 1.00 96.81 110 ILE A N 1
ATOM 834 C CA . ILE A 1 110 ? -8.019 5.725 11.473 1.00 96.81 110 ILE A CA 1
ATOM 835 C C . ILE A 1 110 ? -8.262 7.119 10.886 1.00 96.81 110 ILE A C 1
ATOM 837 O O . ILE A 1 110 ? -9.367 7.663 10.945 1.00 96.81 110 ILE A O 1
ATOM 841 N N . LYS A 1 111 ? -7.216 7.710 10.310 1.00 95.44 111 LYS A N 1
ATOM 842 C CA . LYS A 1 111 ? -7.299 8.996 9.616 1.00 95.44 111 LYS A CA 1
ATOM 843 C C . LYS A 1 111 ? -6.464 8.941 8.343 1.00 95.44 111 LYS A C 1
ATOM 845 O O . LYS A 1 111 ? -5.359 8.400 8.385 1.00 95.44 111 LYS A O 1
ATOM 850 N N . PRO A 1 112 ? -6.940 9.527 7.234 1.00 95.69 112 PRO A N 1
ATOM 851 C CA . PRO A 1 112 ? -6.083 9.753 6.084 1.00 95.69 112 PRO A CA 1
ATOM 852 C C . PRO A 1 112 ? -4.986 10.753 6.463 1.00 95.69 112 PRO A C 1
ATOM 854 O O . PRO A 1 112 ? -5.251 11.759 7.126 1.00 95.69 112 PRO A O 1
ATOM 857 N N . ILE A 1 113 ? -3.755 10.484 6.033 1.00 92.62 113 ILE A N 1
ATOM 858 C CA . ILE A 1 113 ? -2.613 11.376 6.251 1.00 92.62 113 ILE A CA 1
ATOM 859 C C . ILE A 1 113 ? -1.972 11.767 4.922 1.00 92.62 113 ILE A C 1
ATOM 861 O O . ILE A 1 113 ? -1.933 10.985 3.974 1.00 92.62 113 ILE A O 1
ATOM 865 N N . GLY A 1 114 ? -1.480 13.004 4.859 1.00 90.12 114 GLY A N 1
ATOM 866 C CA . GLY A 1 114 ? -0.772 13.535 3.697 1.00 90.12 114 GLY A CA 1
ATOM 867 C C . GLY A 1 114 ? 0.738 13.291 3.746 1.00 90.12 114 GLY A C 1
ATOM 868 O O . GLY A 1 114 ? 1.288 12.773 4.719 1.00 90.12 114 GLY A O 1
ATOM 869 N N . LEU A 1 115 ? 1.428 13.743 2.698 1.00 88.69 115 LEU A N 1
ATOM 870 C CA . LEU A 1 115 ? 2.872 13.547 2.528 1.00 88.69 115 LEU A CA 1
ATOM 871 C C . LEU A 1 115 ? 3.721 14.197 3.633 1.00 88.69 115 LEU A C 1
ATOM 873 O O . LEU A 1 115 ? 4.728 13.622 4.028 1.00 88.69 115 LEU A O 1
ATOM 877 N N . ALA A 1 116 ? 3.308 15.351 4.168 1.00 84.25 116 ALA A N 1
ATOM 878 C CA . ALA A 1 116 ? 4.047 16.029 5.236 1.00 84.25 116 ALA A CA 1
ATOM 879 C C . ALA A 1 116 ? 4.122 15.182 6.518 1.00 84.25 116 ALA A C 1
ATOM 881 O O . ALA A 1 116 ? 5.191 15.030 7.097 1.00 84.25 116 ALA A O 1
ATOM 882 N N . ALA A 1 117 ? 3.007 14.555 6.913 1.00 86.81 117 ALA A N 1
ATOM 883 C CA . ALA A 1 117 ? 2.987 13.645 8.057 1.00 86.81 117 ALA A CA 1
ATOM 884 C C . ALA A 1 117 ? 3.871 12.411 7.811 1.00 86.81 117 ALA A C 1
ATOM 886 O O . ALA A 1 117 ? 4.596 11.983 8.706 1.00 86.81 117 ALA A O 1
ATOM 887 N N . ARG A 1 118 ? 3.866 11.869 6.583 1.00 89.62 118 ARG A N 1
ATOM 888 C CA . ARG A 1 118 ? 4.770 10.776 6.192 1.00 89.62 118 ARG A CA 1
ATOM 889 C C . ARG A 1 118 ? 6.242 11.179 6.338 1.00 89.62 118 ARG A C 1
ATOM 891 O O . ARG A 1 118 ? 7.033 10.363 6.804 1.00 89.62 118 ARG A O 1
ATOM 898 N N . ASP A 1 119 ? 6.608 12.402 5.953 1.00 84.31 119 ASP A N 1
ATOM 899 C CA . ASP A 1 119 ? 7.989 12.886 6.061 1.00 84.31 119 ASP A CA 1
ATOM 900 C C . ASP A 1 119 ? 8.440 13.078 7.516 1.00 84.31 119 ASP A C 1
ATOM 902 O O . ASP A 1 119 ? 9.569 12.729 7.857 1.00 84.31 119 ASP A O 1
ATOM 906 N N . THR A 1 120 ? 7.553 13.533 8.404 1.00 83.44 120 THR A N 1
ATOM 907 C CA . THR A 1 120 ? 7.842 13.573 9.846 1.00 83.44 120 THR A CA 1
ATOM 908 C C . THR A 1 120 ? 8.071 12.167 10.403 1.00 83.44 120 THR A C 1
ATOM 910 O O . THR A 1 120 ? 9.117 11.905 10.989 1.00 83.44 120 THR A O 1
ATOM 913 N N . LEU A 1 121 ? 7.144 11.236 10.154 1.00 84.06 121 LEU A N 1
ATOM 914 C CA . LEU A 1 121 ? 7.201 9.881 10.717 1.00 84.06 121 LEU A CA 1
ATOM 915 C C . LEU A 1 121 ? 8.436 9.100 10.254 1.00 84.06 121 LEU A C 1
ATOM 917 O O . LEU A 1 121 ? 9.105 8.448 11.054 1.00 84.06 121 LEU A O 1
ATOM 921 N N . ARG A 1 122 ? 8.777 9.168 8.962 1.00 88.06 122 ARG A N 1
ATOM 922 C CA . ARG A 1 122 ? 9.970 8.479 8.446 1.00 88.06 122 ARG A CA 1
ATOM 923 C C . ARG A 1 122 ? 11.255 9.056 9.040 1.00 88.06 122 ARG A C 1
ATOM 925 O O . ARG A 1 122 ? 12.212 8.313 9.238 1.00 88.06 122 ARG A O 1
ATOM 932 N N . LEU A 1 123 ? 11.289 10.365 9.308 1.00 79.38 123 LEU A N 1
ATOM 933 C CA . LEU A 1 123 ? 12.449 11.043 9.881 1.00 79.38 123 LEU A CA 1
ATOM 934 C C . LEU A 1 123 ? 12.623 10.687 11.360 1.00 79.38 123 LEU A C 1
ATOM 936 O O . LEU A 1 123 ? 13.744 10.398 11.768 1.00 79.38 123 LEU A O 1
ATOM 940 N N . GLU A 1 124 ? 11.534 10.617 12.129 1.00 81.31 124 GLU A N 1
ATOM 941 C CA . GLU A 1 124 ? 11.545 10.127 13.518 1.00 81.31 124 GLU A CA 1
ATOM 942 C C . GLU A 1 124 ? 12.077 8.691 13.618 1.00 81.31 124 GLU A C 1
ATOM 944 O O . GLU A 1 124 ? 12.797 8.355 14.556 1.00 81.31 124 GLU A O 1
ATOM 949 N N . MET A 1 125 ? 11.803 7.863 12.607 1.00 88.62 125 MET A N 1
ATOM 950 C CA . MET A 1 125 ? 12.326 6.497 12.512 1.00 88.62 125 MET A CA 1
ATOM 951 C C . MET A 1 125 ? 13.735 6.387 11.920 1.00 88.62 125 MET A C 1
ATOM 953 O O . MET A 1 125 ? 14.259 5.280 11.790 1.00 88.62 125 MET A O 1
ATOM 957 N N . GLY A 1 126 ? 14.356 7.503 11.530 1.00 79.00 126 GLY A N 1
ATOM 958 C CA . GLY A 1 126 ? 15.684 7.511 10.915 1.00 79.00 126 GLY A CA 1
ATOM 959 C C . GLY A 1 126 ? 15.729 6.897 9.513 1.00 79.00 126 GLY A C 1
ATOM 960 O O . GLY A 1 126 ? 16.803 6.523 9.041 1.00 79.00 126 GLY A O 1
ATOM 961 N N . TYR A 1 127 ? 14.591 6.778 8.825 1.00 84.75 127 TYR A N 1
ATOM 962 C CA . TYR A 1 127 ? 14.556 6.266 7.460 1.00 84.75 127 TYR A CA 1
ATOM 963 C C . TYR A 1 127 ? 15.054 7.317 6.468 1.00 84.75 127 TYR A C 1
ATOM 965 O O . TYR A 1 127 ? 14.583 8.462 6.411 1.00 84.75 127 TYR A O 1
ATOM 973 N N . CYS A 1 128 ? 16.013 6.895 5.645 1.00 74.25 128 CYS A N 1
ATOM 974 C CA . CYS A 1 128 ? 16.550 7.717 4.575 1.00 74.25 128 CYS A CA 1
ATOM 975 C C . CYS A 1 128 ? 15.465 7.992 3.538 1.00 74.25 128 CYS A C 1
ATOM 977 O O . CYS A 1 128 ? 14.848 7.069 3.002 1.00 74.25 128 CYS A O 1
ATOM 979 N N . PHE A 1 129 ? 15.275 9.269 3.224 1.00 70.50 129 PHE A N 1
ATOM 980 C CA . PHE A 1 129 ? 14.637 9.675 1.985 1.00 70.50 129 PHE A CA 1
ATOM 981 C C . PHE A 1 129 ? 15.719 9.759 0.915 1.00 70.50 129 PHE A C 1
ATOM 983 O O . PHE A 1 129 ? 16.832 10.212 1.184 1.00 70.50 129 PHE A O 1
ATOM 990 N N . MET A 1 130 ? 15.424 9.276 -0.284 1.00 68.94 130 MET A N 1
ATOM 991 C CA . MET A 1 130 ? 16.411 9.268 -1.352 1.00 68.94 130 MET A CA 1
ATOM 992 C C . MET A 1 130 ? 16.729 10.706 -1.774 1.00 68.94 130 MET A C 1
ATOM 994 O O . MET A 1 130 ? 15.870 11.416 -2.291 1.00 68.94 130 MET A O 1
ATOM 998 N N . VAL A 1 131 ? 17.979 11.113 -1.562 1.00 47.69 131 VAL A N 1
ATOM 999 C CA . VAL A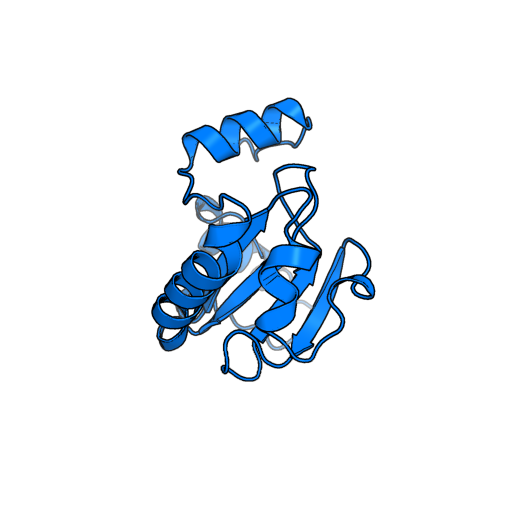 1 131 ? 18.512 12.392 -2.033 1.00 47.69 131 VAL A CA 1
ATOM 1000 C C . VAL A 1 131 ? 19.082 12.172 -3.429 1.00 47.69 131 VAL A C 1
ATOM 1002 O O . VAL A 1 131 ? 19.949 11.322 -3.621 1.00 47.69 131 VAL A O 1
ATOM 1005 N N . MET A 1 132 ? 18.564 12.906 -4.412 1.00 41.84 132 MET A N 1
ATOM 1006 C CA . MET A 1 132 ? 19.138 12.944 -5.753 1.00 41.84 132 MET A CA 1
ATOM 1007 C C . MET A 1 132 ? 20.278 13.964 -5.765 1.00 41.84 132 MET A C 1
ATOM 1009 O O . MET A 1 132 ? 20.038 15.149 -5.542 1.00 41.84 132 MET A O 1
ATOM 1013 N N . ILE A 1 133 ? 21.495 13.487 -6.014 1.00 41.84 133 ILE A N 1
ATOM 1014 C CA . ILE A 1 133 ? 22.636 14.281 -6.488 1.00 41.84 133 ILE A CA 1
ATOM 1015 C C . ILE A 1 133 ? 22.939 13.852 -7.917 1.00 41.84 133 ILE A C 1
ATOM 1017 O O . ILE A 1 133 ? 22.801 12.635 -8.190 1.00 41.84 133 ILE A O 1
#

Secondary structure (DSSP, 8-state):
---GGGHHHHHHHHHHT-TT-------TTTEEEEEEESTTHHHHHGGG-SS-TTTS-TT-EEEEEETTEEEEEEE---SSSS-EEEEEEETTTHHHHHHHHHHHHGGGT-----HHHHHHHHHHTTPPP----

Sequence (133 aa):
MVNASNIEKDWNWISSKNNVGATMRNLSDDYSLLAIQGPKAIEAMQSLTSEDLSAITFYNFVVGDFAGIDHVIISATGYTGSGGFEIYCKNSEVQHIWNKVLEAGAAFGIKPIGLAARDTLRLEMGYCFMVMI